Protein AF-A0A436RZ43-F1 (afdb_monomer_lite)

Foldseek 3Di:
DDDPDDDDDDDDDDDDDDDDDDLDLVVCLVPPQKDWDDDPNHTDDIGRSVVQCPDPVCCVRRVNDPPPDDDD

pLDDT: mean 81.5, std 14.8, range [41.94, 94.19]

Sequence (72 aa):
PQAFAAVPPPPPPPPPGVCLIDHDMDMMSDLCDRLIVLDFGTKIAEGPPAEVLADPKVREVYLGPDKKAVAS

Structure (mmCIF, N/CA/C/O backbone):
data_AF-A0A436RZ43-F1
#
_entry.id   AF-A0A436RZ43-F1
#
loop_
_atom_site.group_PDB
_atom_site.id
_atom_site.type_symbol
_atom_site.label_atom_id
_atom_site.label_alt_id
_atom_site.label_comp_id
_atom_site.label_asym_id
_atom_site.label_entity_id
_atom_site.label_seq_id
_atom_site.pdbx_PDB_ins_code
_atom_site.Cartn_x
_atom_site.Cartn_y
_atom_site.Cartn_z
_atom_site.occupancy
_atom_site.B_iso_or_equiv
_atom_site.auth_seq_id
_atom_site.auth_comp_id
_atom_site.auth_asym_id
_atom_site.auth_atom_id
_atom_site.pdbx_PDB_model_num
ATOM 1 N N . PRO A 1 1 ? 54.224 -17.102 -17.327 1.00 59.91 1 PRO A N 1
ATOM 2 C CA . PRO A 1 1 ? 53.286 -15.970 -17.116 1.00 59.91 1 PRO A CA 1
ATOM 3 C C . PRO A 1 1 ? 51.966 -16.537 -16.586 1.00 59.91 1 PRO A C 1
ATOM 5 O O . PRO A 1 1 ? 51.320 -17.297 -17.298 1.00 59.91 1 PRO A O 1
ATOM 8 N N . GLN A 1 2 ? 51.631 -16.296 -15.317 1.00 56.03 2 GLN A N 1
ATOM 9 C CA . GLN A 1 2 ? 50.381 -16.805 -14.748 1.00 56.03 2 GLN A CA 1
ATOM 10 C C . GLN A 1 2 ? 49.261 -15.825 -15.095 1.00 56.03 2 GLN A C 1
ATOM 12 O O . GLN A 1 2 ? 49.301 -14.667 -14.686 1.00 56.03 2 GLN A O 1
ATOM 17 N N . ALA A 1 3 ? 48.309 -16.266 -15.915 1.00 63.38 3 ALA A N 1
ATOM 18 C CA . ALA A 1 3 ? 47.125 -15.488 -16.234 1.00 63.38 3 ALA A CA 1
ATOM 19 C C . ALA A 1 3 ? 46.233 -15.449 -14.987 1.00 63.38 3 ALA A C 1
ATOM 21 O O . ALA A 1 3 ? 45.658 -16.466 -14.604 1.00 63.38 3 ALA A O 1
ATOM 22 N N . PHE A 1 4 ? 46.138 -14.288 -14.336 1.00 64.81 4 PHE A N 1
ATOM 23 C CA . PHE A 1 4 ? 45.067 -14.040 -13.378 1.00 64.81 4 PHE A CA 1
ATOM 24 C C . PHE A 1 4 ? 43.758 -14.096 -14.163 1.00 64.81 4 PHE A C 1
ATOM 26 O O . PHE A 1 4 ? 43.525 -13.261 -15.038 1.00 64.81 4 PHE A O 1
ATOM 33 N N . ALA A 1 5 ? 42.943 -15.118 -13.904 1.00 71.75 5 ALA A N 1
ATOM 34 C CA . ALA A 1 5 ? 41.600 -15.188 -14.454 1.00 71.75 5 ALA A CA 1
ATOM 35 C C . ALA A 1 5 ? 40.875 -13.890 -14.077 1.00 71.75 5 ALA A C 1
ATOM 37 O O . ALA A 1 5 ? 40.815 -13.525 -12.902 1.00 71.75 5 ALA A O 1
ATOM 38 N N . ALA A 1 6 ? 40.400 -13.161 -15.086 1.00 80.19 6 ALA A N 1
ATOM 39 C CA . ALA A 1 6 ? 39.665 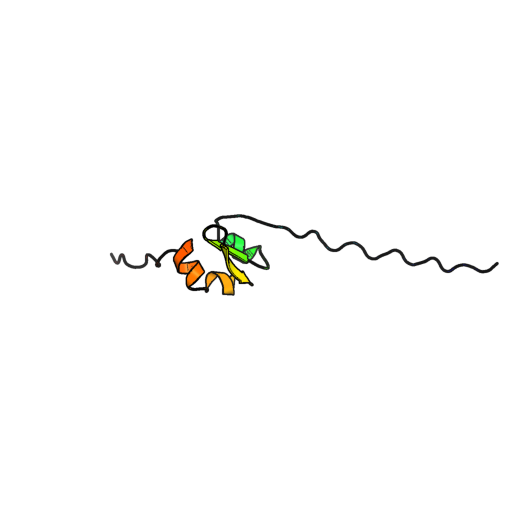-11.928 -14.873 1.00 80.19 6 ALA A CA 1
ATOM 40 C C . ALA A 1 6 ? 38.450 -12.222 -13.982 1.00 80.19 6 ALA A C 1
ATOM 42 O O . ALA A 1 6 ? 37.678 -13.140 -14.262 1.00 80.19 6 ALA A O 1
ATOM 43 N N . VAL A 1 7 ? 38.304 -11.462 -12.896 1.00 83.44 7 VAL A N 1
ATOM 44 C CA . VAL A 1 7 ? 37.121 -11.529 -12.033 1.00 83.44 7 VAL A CA 1
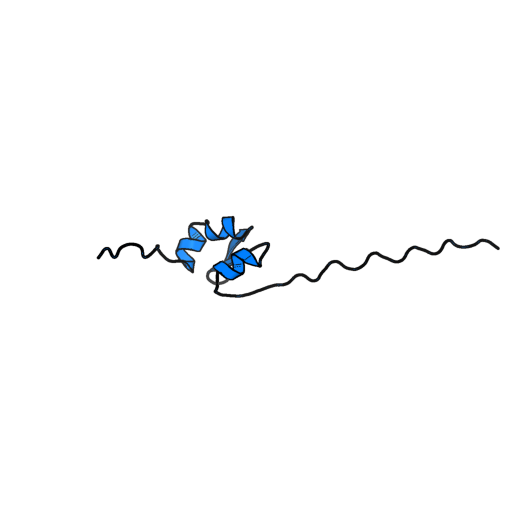ATOM 45 C C . VAL A 1 7 ? 35.895 -11.192 -12.892 1.00 83.44 7 VAL A C 1
ATOM 47 O O . VAL A 1 7 ? 35.936 -10.184 -13.605 1.00 83.44 7 VAL A O 1
ATOM 50 N N . PRO A 1 8 ? 34.827 -12.013 -12.878 1.00 85.06 8 PRO A N 1
ATOM 51 C CA . PRO A 1 8 ? 33.626 -11.717 -13.647 1.00 85.06 8 PRO A CA 1
ATOM 52 C C . PRO A 1 8 ? 33.004 -10.392 -13.176 1.00 85.06 8 PRO A C 1
ATOM 54 O O . PRO A 1 8 ? 33.072 -10.078 -11.983 1.00 85.06 8 PRO A O 1
ATOM 57 N N . PRO A 1 9 ? 32.404 -9.6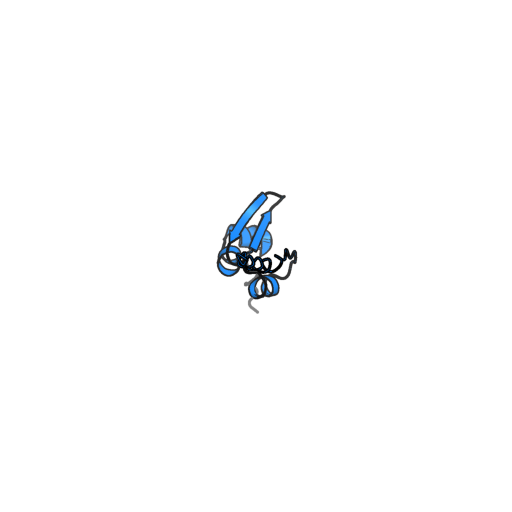03 -14.086 1.00 87.00 9 PRO A N 1
ATOM 58 C CA . PRO A 1 9 ? 31.759 -8.353 -13.707 1.00 87.00 9 PRO A CA 1
ATOM 59 C C . PRO A 1 9 ? 30.626 -8.621 -12.702 1.00 87.00 9 PRO A C 1
ATOM 61 O O . PRO A 1 9 ? 29.976 -9.669 -12.781 1.00 87.00 9 PRO A O 1
ATOM 64 N N . PRO A 1 10 ? 30.373 -7.697 -11.755 1.00 90.50 10 PRO A N 1
ATOM 65 C CA . PRO A 1 10 ? 29.264 -7.840 -10.823 1.00 90.50 10 PRO A CA 1
ATOM 66 C C . PRO A 1 10 ? 27.924 -7.876 -11.577 1.00 90.50 10 PRO A C 1
ATOM 68 O O . PRO A 1 10 ? 27.814 -7.298 -12.664 1.00 90.50 10 PRO A O 1
ATOM 71 N N . PRO A 1 11 ? 26.896 -8.535 -11.013 1.00 91.81 11 PRO A N 1
ATOM 72 C CA . PRO A 1 11 ? 25.563 -8.516 -11.597 1.00 91.81 11 PRO A CA 1
ATOM 73 C C . PRO A 1 11 ? 25.017 -7.079 -11.661 1.00 91.81 11 PRO A C 1
ATOM 75 O O . PRO A 1 11 ? 25.404 -6.235 -10.844 1.00 91.81 11 PRO A O 1
ATOM 78 N N . PRO A 1 12 ? 24.114 -6.786 -12.614 1.00 91.06 12 PRO A N 1
ATOM 79 C CA . PRO A 1 12 ? 23.453 -5.490 -12.670 1.00 91.06 12 PRO A CA 1
ATOM 80 C C . PRO A 1 12 ? 22.658 -5.232 -11.377 1.00 91.06 12 PRO A C 1
ATOM 82 O O . PRO A 1 12 ? 22.189 -6.183 -10.743 1.00 91.06 12 PRO A O 1
ATOM 85 N N . PRO A 1 13 ? 22.489 -3.959 -10.976 1.00 89.81 13 PRO A N 1
ATOM 86 C CA . PRO A 1 13 ? 21.650 -3.619 -9.836 1.00 89.81 13 PRO A CA 1
ATOM 87 C C . PRO A 1 13 ? 20.190 -4.039 -10.088 1.00 89.81 13 PRO A C 1
ATOM 89 O O . PRO A 1 13 ? 19.764 -4.117 -11.246 1.00 89.81 13 PRO A O 1
ATOM 92 N N . PRO A 1 14 ? 19.407 -4.299 -9.025 1.00 90.12 14 PRO A N 1
ATOM 93 C CA . PRO A 1 14 ? 17.979 -4.561 -9.165 1.00 90.12 14 PRO A CA 1
ATOM 94 C C . PRO A 1 14 ? 17.255 -3.349 -9.780 1.00 90.12 14 PRO A C 1
ATOM 96 O O . PRO A 1 14 ? 17.761 -2.223 -9.698 1.00 90.12 14 PRO A O 1
ATOM 99 N N . PRO A 1 15 ? 16.069 -3.553 -10.383 1.00 88.56 15 PRO A N 1
ATOM 100 C CA . PRO A 1 15 ? 15.257 -2.447 -10.874 1.00 88.56 15 PRO A CA 1
ATOM 101 C C . PRO A 1 15 ? 14.910 -1.476 -9.732 1.00 88.56 15 PRO A C 1
ATOM 103 O O . PRO A 1 15 ? 14.823 -1.893 -8.571 1.00 88.56 15 PRO A O 1
ATOM 106 N N . PRO A 1 16 ? 14.714 -0.181 -10.034 1.00 88.56 16 PRO A N 1
ATOM 107 C CA . PRO A 1 16 ? 14.314 0.789 -9.026 1.00 88.56 16 PRO A CA 1
ATOM 108 C C . PRO A 1 16 ? 12.934 0.434 -8.464 1.00 88.56 16 PRO A C 1
ATOM 110 O O . PRO A 1 16 ? 12.026 0.065 -9.206 1.00 88.56 16 PRO A O 1
ATOM 113 N N . GLY A 1 17 ? 12.771 0.582 -7.150 1.00 90.31 17 GLY A N 1
ATOM 114 C CA . GLY A 1 17 ? 11.449 0.585 -6.531 1.00 90.31 17 GLY A CA 1
ATOM 115 C C . GLY A 1 17 ? 10.735 1.907 -6.812 1.00 90.31 17 GLY A C 1
ATOM 116 O O . GLY A 1 17 ? 11.370 2.963 -6.828 1.00 90.31 17 GLY A O 1
ATOM 117 N N . VAL A 1 18 ? 9.420 1.852 -7.010 1.00 91.88 18 VAL A N 1
ATOM 118 C CA . VAL A 1 18 ? 8.571 3.035 -7.194 1.00 91.88 18 VAL A CA 1
ATOM 119 C C . VAL A 1 18 ? 7.633 3.151 -5.998 1.00 91.88 18 VAL A C 1
ATOM 121 O O . VAL A 1 18 ? 7.024 2.169 -5.586 1.00 91.88 18 VAL A O 1
ATOM 124 N N . CYS A 1 19 ? 7.534 4.354 -5.434 1.00 92.25 19 CYS A N 1
ATOM 125 C CA . CYS A 1 19 ? 6.524 4.696 -4.440 1.00 92.25 19 CYS A CA 1
ATOM 126 C C . CYS A 1 19 ? 5.521 5.638 -5.105 1.00 92.25 19 CYS A C 1
ATOM 128 O O . CYS A 1 19 ? 5.903 6.721 -5.552 1.00 92.25 19 CYS A O 1
ATOM 130 N N . LEU A 1 20 ? 4.268 5.199 -5.200 1.00 90.38 20 LEU A N 1
ATOM 131 C CA . LEU A 1 20 ? 3.167 5.966 -5.768 1.00 90.38 20 LEU A CA 1
ATOM 132 C C . LEU A 1 20 ? 2.209 6.369 -4.646 1.00 90.38 20 LEU A C 1
ATOM 134 O O . LEU A 1 20 ? 1.915 5.567 -3.762 1.00 90.38 20 LEU A O 1
ATOM 138 N N . ILE A 1 21 ? 1.730 7.609 -4.695 1.00 90.44 21 ILE A N 1
ATOM 139 C CA . ILE A 1 21 ? 0.684 8.115 -3.807 1.00 90.44 21 ILE A CA 1
ATOM 140 C C . ILE A 1 21 ? -0.416 8.659 -4.706 1.00 90.44 21 ILE A C 1
ATOM 142 O O . ILE A 1 21 ? -0.201 9.647 -5.406 1.00 90.44 21 ILE A O 1
ATOM 146 N N . ASP A 1 22 ? -1.570 8.006 -4.677 1.00 87.81 22 ASP A N 1
ATOM 147 C CA . ASP A 1 22 ? -2.763 8.427 -5.401 1.00 87.81 22 ASP A CA 1
ATOM 148 C C . ASP A 1 22 ? -4.011 8.198 -4.531 1.00 87.81 22 ASP A C 1
ATOM 150 O O . ASP A 1 22 ? -3.944 7.645 -3.433 1.00 87.81 22 ASP A O 1
ATOM 154 N N . HIS A 1 23 ? -5.149 8.666 -5.019 1.00 86.00 23 HIS A N 1
ATOM 155 C CA . HIS A 1 23 ? -6.484 8.477 -4.474 1.00 86.00 23 HIS A CA 1
ATOM 156 C C . HIS A 1 23 ? -7.311 7.483 -5.304 1.00 86.00 23 HIS A C 1
ATOM 158 O O . HIS A 1 23 ? -8.311 6.970 -4.802 1.00 86.00 23 HIS A O 1
ATOM 164 N N . ASP A 1 24 ? -6.901 7.188 -6.541 1.00 85.44 24 ASP A N 1
ATOM 165 C CA . ASP A 1 24 ? -7.560 6.202 -7.398 1.00 85.44 24 ASP A CA 1
ATOM 166 C C . ASP A 1 24 ? -7.203 4.762 -6.977 1.00 85.44 24 ASP A C 1
ATOM 168 O O . ASP A 1 24 ? -6.092 4.272 -7.198 1.00 85.44 24 ASP A O 1
ATOM 172 N N . MET A 1 25 ? -8.157 4.085 -6.329 1.00 81.19 25 MET A N 1
ATOM 173 C CA . MET A 1 25 ? -7.981 2.723 -5.806 1.00 81.19 25 MET A CA 1
ATOM 174 C C . MET A 1 25 ? -7.985 1.653 -6.899 1.00 81.19 25 MET A C 1
ATOM 176 O O . MET A 1 25 ? -7.324 0.628 -6.726 1.00 81.19 25 MET A O 1
ATOM 180 N N . ASP A 1 26 ? -8.677 1.890 -8.016 1.00 84.06 26 ASP A N 1
ATOM 181 C CA . ASP A 1 26 ? -8.715 0.947 -9.136 1.00 84.06 26 ASP A CA 1
ATOM 182 C C . ASP A 1 26 ? -7.339 0.927 -9.812 1.00 84.06 26 ASP A C 1
ATOM 184 O O . ASP A 1 26 ? -6.725 -0.133 -9.953 1.00 84.06 26 ASP A O 1
ATOM 188 N N . MET A 1 27 ? -6.779 2.111 -10.085 1.00 86.75 27 MET A N 1
ATOM 189 C CA . MET A 1 27 ? -5.420 2.255 -10.610 1.00 86.75 27 MET A CA 1
ATOM 190 C C . MET A 1 27 ? -4.372 1.655 -9.664 1.00 86.75 27 MET A C 1
ATOM 192 O O . MET A 1 27 ? -3.480 0.923 -10.100 1.00 86.75 27 MET A O 1
ATOM 196 N N . MET A 1 28 ? -4.463 1.948 -8.365 1.00 88.25 28 MET A N 1
ATOM 197 C CA . MET A 1 28 ? -3.524 1.406 -7.381 1.00 88.25 28 MET A CA 1
ATOM 198 C C . MET A 1 28 ? -3.600 -0.121 -7.273 1.00 88.25 28 MET A C 1
ATOM 200 O O . MET A 1 28 ? -2.578 -0.752 -7.001 1.00 88.25 28 MET A O 1
ATOM 204 N N . SER A 1 29 ? -4.765 -0.725 -7.516 1.00 86.31 29 SER A N 1
ATOM 205 C CA . SER A 1 29 ? -4.911 -2.183 -7.515 1.00 86.31 29 SER A CA 1
ATOM 206 C C . SER A 1 29 ? -4.234 -2.872 -8.704 1.00 86.31 29 SER A C 1
ATOM 208 O O . SER A 1 29 ? -3.716 -3.977 -8.538 1.00 86.31 29 SER A O 1
ATOM 210 N N . ASP A 1 30 ? -4.171 -2.198 -9.855 1.00 89.38 30 ASP A N 1
ATOM 211 C CA . ASP A 1 30 ? -3.572 -2.724 -11.085 1.00 89.38 30 ASP A CA 1
ATOM 212 C C . ASP A 1 30 ? -2.051 -2.509 -11.157 1.00 89.38 30 ASP A C 1
ATOM 214 O O . ASP A 1 30 ? -1.333 -3.310 -11.760 1.00 89.38 30 ASP A O 1
ATOM 218 N N . LEU A 1 31 ? -1.544 -1.416 -10.575 1.00 90.12 31 LEU A N 1
ATOM 219 C CA . LEU A 1 31 ? -0.139 -1.006 -10.705 1.00 90.12 31 LEU A CA 1
ATOM 220 C C . LEU A 1 31 ? 0.757 -1.400 -9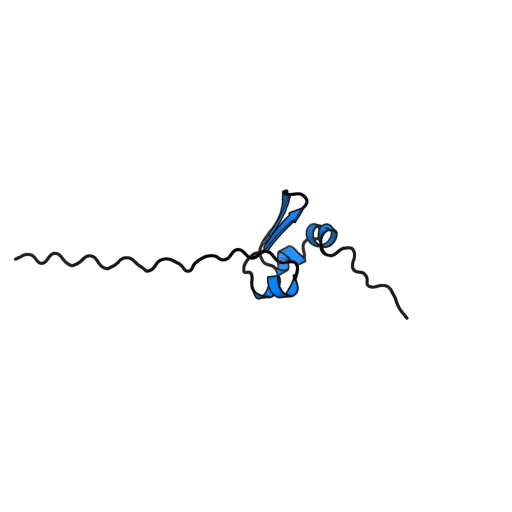.529 1.00 90.12 31 LEU A C 1
ATOM 222 O O . LEU A 1 31 ? 1.968 -1.529 -9.720 1.00 90.12 31 LEU A O 1
ATOM 226 N N . CYS A 1 32 ? 0.213 -1.539 -8.320 1.00 92.25 32 CYS A N 1
ATOM 227 C CA . CYS A 1 32 ? 1.026 -1.702 -7.118 1.00 92.25 32 CYS A CA 1
ATOM 228 C C . CYS A 1 32 ? 1.079 -3.162 -6.657 1.00 92.25 32 CYS A C 1
ATOM 230 O O . CYS A 1 32 ? 0.054 -3.780 -6.388 1.00 92.25 32 CYS A O 1
ATOM 232 N N . ASP A 1 33 ? 2.288 -3.681 -6.421 1.00 92.19 33 ASP A N 1
ATOM 233 C CA . ASP A 1 33 ? 2.467 -5.009 -5.812 1.00 92.19 33 ASP A CA 1
ATOM 234 C C . ASP A 1 33 ? 2.019 -5.043 -4.338 1.00 92.19 33 ASP A C 1
ATOM 236 O O . ASP A 1 33 ? 1.647 -6.088 -3.799 1.00 92.19 33 ASP A O 1
ATOM 240 N N . ARG A 1 34 ? 2.106 -3.895 -3.653 1.00 92.69 34 ARG A N 1
ATOM 241 C CA . ARG A 1 34 ? 1.743 -3.712 -2.244 1.00 92.69 34 ARG A CA 1
ATOM 242 C C . ARG A 1 34 ? 1.141 -2.335 -2.013 1.00 92.69 34 ARG A C 1
ATOM 244 O O . ARG A 1 34 ? 1.634 -1.349 -2.553 1.00 92.69 34 ARG A O 1
ATOM 251 N N . LEU A 1 35 ? 0.140 -2.275 -1.143 1.00 92.75 35 LEU A N 1
ATOM 252 C CA . LEU A 1 35 ? -0.459 -1.045 -0.642 1.00 92.75 35 LEU A CA 1
ATOM 253 C C . LEU A 1 35 ? -0.150 -0.861 0.841 1.00 92.75 35 LEU A C 1
ATOM 255 O O . LEU A 1 35 ? -0.065 -1.826 1.600 1.00 92.75 35 LEU A O 1
ATOM 259 N N . ILE A 1 36 ? -0.017 0.401 1.242 1.00 92.50 36 ILE A N 1
ATOM 260 C CA . ILE A 1 36 ? 0.078 0.834 2.635 1.00 92.50 36 ILE A CA 1
ATOM 261 C C . ILE A 1 36 ? -0.993 1.895 2.835 1.00 92.50 36 ILE A C 1
ATOM 263 O O . ILE A 1 36 ? -1.014 2.893 2.116 1.00 92.50 36 ILE A O 1
ATOM 267 N N . VAL A 1 37 ? -1.855 1.699 3.828 1.00 90.12 37 VAL A N 1
ATOM 268 C CA . VAL A 1 37 ? -2.905 2.663 4.167 1.00 90.12 37 VAL A CA 1
ATOM 269 C C . VAL A 1 37 ? -2.563 3.320 5.492 1.00 90.12 37 VAL A C 1
ATOM 271 O O . VAL A 1 37 ? -2.284 2.644 6.488 1.00 90.12 37 VAL A O 1
ATOM 274 N N . LEU A 1 38 ? -2.582 4.651 5.494 1.00 90.88 38 LEU A N 1
ATOM 275 C CA . LEU A 1 38 ? -2.321 5.478 6.664 1.00 90.88 38 LEU A CA 1
ATOM 276 C C . LEU A 1 38 ? -3.594 6.231 7.059 1.00 90.88 38 LEU A C 1
ATOM 278 O O . LEU A 1 38 ? -4.224 6.866 6.217 1.00 90.88 38 LEU A O 1
ATOM 282 N N . ASP A 1 39 ? -3.923 6.210 8.345 1.00 87.50 39 ASP A N 1
ATOM 283 C CA . ASP A 1 39 ? -4.969 7.023 8.961 1.00 87.50 39 ASP A CA 1
ATOM 284 C C . ASP A 1 39 ? -4.341 7.913 10.039 1.00 87.50 39 ASP A C 1
ATOM 286 O O . ASP A 1 39 ? -3.641 7.422 10.926 1.00 87.50 39 ASP A O 1
ATOM 290 N N . PHE A 1 40 ? -4.498 9.233 9.918 1.00 89.00 40 PHE A N 1
ATOM 291 C CA . PHE A 1 40 ? -3.861 10.235 10.792 1.00 89.00 40 PHE A CA 1
ATOM 292 C C . PHE A 1 40 ? -2.365 9.979 11.088 1.00 89.00 40 PHE A C 1
ATOM 294 O O . PHE A 1 40 ? -1.885 10.160 12.206 1.00 89.00 40 PHE A O 1
ATOM 301 N N . GLY A 1 41 ? -1.608 9.538 10.077 1.00 89.19 41 GLY A N 1
ATOM 302 C CA . GLY A 1 41 ? -0.174 9.239 10.204 1.00 89.19 41 GLY A CA 1
ATOM 303 C C . GLY A 1 41 ? 0.147 7.892 10.862 1.00 89.19 41 GLY A C 1
ATOM 304 O O . GLY A 1 41 ? 1.320 7.561 11.032 1.00 89.19 41 GLY A O 1
ATOM 305 N N . THR A 1 42 ? -0.865 7.092 11.194 1.00 90.81 42 THR A N 1
ATOM 306 C CA . THR A 1 42 ? -0.718 5.727 11.705 1.00 90.81 42 THR A CA 1
ATOM 307 C C . THR A 1 42 ? -1.025 4.726 10.603 1.00 90.81 42 THR A C 1
ATOM 309 O O . THR A 1 42 ? -2.047 4.818 9.931 1.00 90.81 42 THR A O 1
ATOM 312 N N . LYS A 1 43 ? -0.151 3.736 10.411 1.00 93.06 43 LYS A N 1
ATOM 313 C CA . LYS A 1 43 ? -0.402 2.653 9.458 1.00 93.06 43 LYS A CA 1
ATOM 314 C C . LYS A 1 43 ? -1.523 1.752 9.961 1.00 93.06 43 LYS A C 1
ATOM 316 O O . LYS A 1 43 ? -1.388 1.163 11.033 1.00 93.06 43 LYS A O 1
ATOM 321 N N . ILE A 1 44 ? -2.588 1.629 9.174 1.00 90.94 44 ILE A N 1
ATOM 322 C CA . ILE A 1 44 ? -3.761 0.818 9.524 1.00 90.94 44 ILE A CA 1
ATOM 323 C C . ILE A 1 44 ? -3.806 -0.520 8.788 1.00 90.94 44 ILE A C 1
ATOM 325 O O . ILE A 1 44 ? -4.294 -1.488 9.364 1.00 90.94 44 ILE A O 1
ATOM 329 N N . ALA A 1 45 ? -3.250 -0.591 7.575 1.00 92.56 45 ALA A N 1
ATOM 330 C CA . ALA A 1 45 ? -3.157 -1.812 6.778 1.00 92.56 45 ALA A CA 1
ATOM 331 C C . ALA A 1 45 ? -1.922 -1.788 5.863 1.00 92.56 45 ALA A C 1
ATOM 333 O O . ALA A 1 45 ? -1.460 -0.722 5.447 1.00 92.56 45 ALA A O 1
ATOM 334 N N . GLU A 1 46 ? -1.390 -2.970 5.557 1.00 93.94 46 GLU A N 1
ATOM 335 C CA . GLU A 1 46 ? -0.308 -3.185 4.592 1.00 93.94 46 GLU A CA 1
ATOM 336 C C . GLU A 1 46 ? -0.429 -4.583 3.990 1.00 93.94 46 GLU A C 1
ATOM 338 O O . GLU A 1 46 ? -0.636 -5.548 4.726 1.00 93.94 46 GLU A O 1
ATOM 343 N N . GLY A 1 47 ? -0.263 -4.701 2.674 1.00 93.81 47 GLY A N 1
ATOM 344 C CA . GLY A 1 47 ? -0.330 -5.990 1.988 1.00 93.81 47 GLY A CA 1
ATOM 345 C C . GLY A 1 47 ? -0.639 -5.865 0.496 1.00 93.81 47 GLY A C 1
ATOM 346 O O . GLY A 1 47 ? -0.567 -4.764 -0.053 1.00 93.81 47 GLY A O 1
ATOM 347 N N . PRO A 1 48 ? -0.970 -6.980 -0.177 1.00 94.19 48 PRO A N 1
ATOM 348 C CA . PRO A 1 48 ? -1.479 -6.967 -1.545 1.00 94.19 48 PRO A CA 1
ATOM 349 C C . PRO A 1 48 ? -2.748 -6.107 -1.664 1.00 94.19 48 PRO A C 1
ATOM 351 O O . PRO A 1 48 ? -3.558 -6.106 -0.730 1.00 94.19 48 PRO A O 1
ATOM 354 N N . PRO A 1 49 ? -2.986 -5.435 -2.806 1.00 91.56 49 PRO A N 1
ATOM 355 C CA . PRO A 1 49 ? -4.141 -4.555 -2.972 1.00 91.56 49 PRO A CA 1
ATOM 356 C C . PRO A 1 49 ? -5.483 -5.195 -2.603 1.00 91.56 49 PRO A C 1
ATOM 358 O O . PRO A 1 49 ? -6.266 -4.608 -1.863 1.00 91.56 49 PRO A O 1
ATOM 361 N N . ALA A 1 50 ? -5.722 -6.431 -3.048 1.00 89.44 50 ALA A N 1
ATOM 362 C CA . ALA A 1 50 ? -6.968 -7.148 -2.782 1.00 89.44 50 ALA A CA 1
ATOM 363 C C . ALA A 1 50 ? -7.217 -7.403 -1.284 1.00 89.44 50 ALA A C 1
ATOM 365 O O . ALA A 1 50 ? -8.355 -7.327 -0.829 1.00 89.44 50 ALA A O 1
ATOM 366 N N . GLU A 1 51 ? -6.165 -7.685 -0.513 1.00 92.19 51 GLU A N 1
ATOM 367 C CA . GLU A 1 51 ? -6.275 -7.919 0.931 1.00 92.19 51 GLU A CA 1
ATOM 368 C C . GLU A 1 51 ? -6.496 -6.604 1.683 1.00 92.19 51 GLU A C 1
ATOM 370 O O . GLU A 1 51 ? -7.358 -6.523 2.557 1.00 92.19 51 GLU A O 1
ATOM 375 N N . VAL A 1 52 ? -5.767 -5.554 1.298 1.00 91.38 52 VAL A N 1
ATOM 376 C CA . VAL A 1 52 ? -5.857 -4.226 1.917 1.00 91.38 52 VAL A CA 1
ATOM 377 C C . VAL A 1 52 ? -7.222 -3.583 1.668 1.00 91.38 52 VAL A C 1
ATOM 379 O O . VAL A 1 52 ? -7.812 -3.027 2.590 1.00 91.38 52 VAL A O 1
ATOM 382 N N . LEU A 1 53 ? -7.766 -3.694 0.454 1.00 86.44 53 LEU A N 1
ATOM 383 C CA . LEU A 1 53 ? -9.092 -3.160 0.109 1.00 86.44 53 LEU A CA 1
ATOM 384 C C . LEU A 1 53 ? -10.245 -3.956 0.746 1.00 86.44 53 LEU A C 1
ATOM 386 O O . LEU A 1 53 ? -11.350 -3.430 0.919 1.00 86.44 53 LEU A O 1
ATOM 390 N N . ALA A 1 54 ? -10.002 -5.220 1.102 1.00 88.06 54 ALA A N 1
ATOM 391 C CA . ALA A 1 54 ? -10.947 -6.042 1.850 1.00 88.06 54 ALA A CA 1
ATOM 392 C C . ALA A 1 54 ? -10.918 -5.762 3.364 1.00 88.06 54 ALA A C 1
ATOM 394 O O . ALA A 1 54 ? -11.849 -6.171 4.062 1.00 88.06 54 ALA A O 1
ATOM 395 N N . ASP A 1 55 ? -9.896 -5.065 3.878 1.00 88.94 55 ASP A N 1
ATOM 396 C CA . ASP A 1 55 ? -9.770 -4.767 5.305 1.00 88.94 55 ASP A CA 1
ATOM 397 C C . ASP A 1 55 ? -10.933 -3.864 5.775 1.00 88.94 55 ASP A C 1
ATOM 399 O O . ASP A 1 55 ? -11.105 -2.749 5.264 1.00 88.94 55 ASP A O 1
ATOM 403 N N . PRO A 1 56 ? -11.733 -4.299 6.770 1.00 86.56 56 PRO A N 1
ATOM 404 C CA . PRO A 1 56 ? -12.848 -3.517 7.297 1.00 86.56 56 PRO A CA 1
ATOM 405 C C . PRO A 1 56 ? -12.456 -2.109 7.757 1.00 86.56 56 PRO A C 1
ATOM 407 O O . PRO A 1 56 ? -13.234 -1.177 7.564 1.00 86.56 56 PRO A O 1
ATOM 410 N N . LYS A 1 57 ? -11.252 -1.933 8.319 1.00 84.81 57 LYS A N 1
ATOM 411 C CA . LYS A 1 57 ? -10.758 -0.627 8.782 1.00 84.81 57 LYS A CA 1
ATOM 412 C C . LYS A 1 57 ? -10.461 0.302 7.614 1.00 84.81 57 LYS A C 1
ATOM 414 O O . LYS A 1 57 ? -10.772 1.485 7.675 1.00 84.81 57 LYS A O 1
ATOM 419 N N . VAL A 1 58 ? -9.884 -0.231 6.536 1.00 87.12 58 VAL A N 1
ATOM 420 C CA . VAL A 1 58 ? -9.632 0.541 5.310 1.00 87.12 58 VAL A CA 1
ATOM 421 C C . VAL A 1 58 ? -10.958 0.960 4.685 1.00 87.12 58 VAL A C 1
ATOM 423 O O . VAL A 1 58 ? -11.121 2.119 4.309 1.00 87.12 58 VAL A O 1
ATOM 426 N N . ARG A 1 59 ? -11.943 0.056 4.642 1.00 84.19 59 ARG A N 1
ATOM 427 C CA . ARG A 1 59 ? -13.284 0.360 4.125 1.00 84.19 59 ARG A CA 1
ATOM 428 C C . ARG A 1 59 ? -13.994 1.447 4.931 1.00 84.19 59 ARG A C 1
ATOM 430 O O . ARG A 1 59 ? -14.549 2.368 4.340 1.00 84.19 59 ARG A O 1
ATOM 437 N N . GLU A 1 60 ? -13.943 1.368 6.256 1.00 81.69 60 GLU A N 1
ATOM 438 C CA . GLU A 1 60 ? -14.563 2.351 7.151 1.00 81.69 60 GLU A CA 1
ATOM 439 C C . GLU A 1 60 ? -13.944 3.749 7.000 1.00 81.69 60 GLU A C 1
ATOM 441 O O . GLU A 1 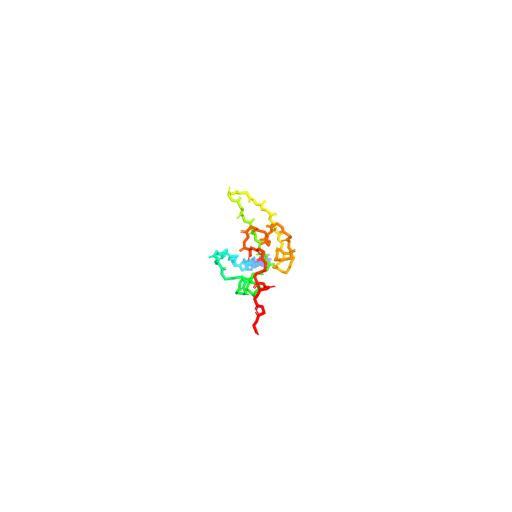60 ? -14.675 4.737 6.923 1.00 81.69 60 GLU A O 1
ATOM 446 N N . VAL A 1 61 ? -12.613 3.825 6.912 1.00 77.25 61 VAL A N 1
ATOM 447 C CA . VAL A 1 61 ? -11.867 5.093 6.885 1.00 77.25 61 VAL A CA 1
ATOM 448 C C . VAL A 1 61 ? -11.833 5.727 5.487 1.00 77.25 61 VAL A C 1
ATOM 450 O O . VAL A 1 61 ? -11.965 6.944 5.374 1.00 77.25 61 VAL A O 1
ATOM 453 N N . TYR A 1 62 ? -11.664 4.931 4.423 1.00 70.69 62 TYR A N 1
ATOM 454 C CA . TYR A 1 62 ? -11.382 5.440 3.069 1.00 70.69 62 TYR A CA 1
ATOM 455 C C . TYR A 1 62 ? -12.509 5.243 2.048 1.00 70.69 62 TYR A C 1
ATOM 457 O O . TYR A 1 62 ? -12.648 6.071 1.150 1.00 70.69 62 TYR A O 1
ATOM 465 N N . LEU A 1 63 ? -13.316 4.182 2.153 1.00 68.44 63 LEU A N 1
ATOM 466 C CA . LEU A 1 63 ? -14.408 3.913 1.198 1.00 68.44 63 LEU A CA 1
ATOM 467 C C . LEU A 1 63 ? -15.770 4.415 1.709 1.00 68.44 63 LEU A C 1
ATOM 469 O O . LEU A 1 63 ? -16.684 4.644 0.914 1.00 68.44 63 LEU A O 1
ATOM 473 N N . GLY A 1 64 ? -15.895 4.644 3.022 1.00 59.84 64 GLY A N 1
ATOM 474 C CA . GLY A 1 64 ? -17.166 4.936 3.680 1.00 59.84 64 GLY A CA 1
ATOM 475 C C . GLY A 1 64 ? -18.124 3.734 3.630 1.00 59.84 64 GLY A C 1
ATOM 476 O O . GLY A 1 64 ? -17.876 2.756 2.922 1.00 59.84 64 GLY A O 1
ATOM 477 N N . PRO A 1 65 ? -19.240 3.754 4.381 1.00 48.72 65 PRO A N 1
ATOM 478 C CA . PRO A 1 65 ? -20.264 2.730 4.225 1.00 48.72 65 PRO A CA 1
ATOM 479 C C . PRO A 1 65 ? -20.782 2.803 2.788 1.00 48.72 65 PRO A C 1
ATOM 481 O O . PRO A 1 65 ? -21.224 3.870 2.354 1.00 48.72 65 PRO A O 1
ATOM 484 N N . ASP A 1 66 ? -20.707 1.689 2.057 1.00 51.47 66 ASP A N 1
ATOM 485 C CA . ASP A 1 66 ? -21.204 1.563 0.691 1.00 51.47 66 ASP A CA 1
ATOM 486 C C . ASP A 1 66 ? -22.553 2.288 0.555 1.00 51.47 66 ASP A C 1
ATOM 488 O O . ASP A 1 66 ? -23.580 1.837 1.073 1.00 51.47 66 ASP A O 1
ATOM 492 N N . LYS A 1 67 ? -22.594 3.418 -0.161 1.00 47.50 67 LYS A N 1
ATOM 493 C CA . LYS A 1 67 ? -23.868 3.984 -0.613 1.00 47.50 67 LYS A CA 1
ATOM 494 C C . LYS A 1 67 ? -24.425 3.092 -1.722 1.00 47.50 67 LYS A C 1
ATOM 496 O O . LYS A 1 67 ? -24.420 3.452 -2.895 1.00 47.50 67 LYS A O 1
ATOM 501 N N . LYS A 1 68 ? -24.979 1.942 -1.340 1.00 50.22 68 LYS A N 1
ATOM 502 C CA . LYS A 1 68 ? -26.046 1.270 -2.084 1.00 50.22 68 LYS A CA 1
ATOM 503 C C . LYS A 1 68 ? -27.275 1.122 -1.198 1.00 50.22 68 LYS A C 1
ATOM 505 O O . LYS A 1 68 ? -27.523 0.074 -0.623 1.00 50.22 68 LYS A O 1
ATOM 510 N N . ALA A 1 69 ? -28.058 2.196 -1.153 1.00 48.22 69 ALA A N 1
ATOM 511 C CA . ALA A 1 69 ? -29.509 2.150 -0.998 1.00 48.22 69 ALA A CA 1
ATOM 512 C C . ALA A 1 69 ? -30.109 3.506 -1.412 1.00 48.22 69 ALA A C 1
ATOM 514 O O . ALA A 1 69 ? -30.511 4.311 -0.579 1.00 48.22 69 ALA A O 1
ATOM 515 N N . VAL A 1 70 ? -30.191 3.768 -2.717 1.00 42.75 70 VAL A N 1
ATOM 516 C CA . VAL A 1 70 ? -31.395 4.426 -3.231 1.00 42.75 70 VAL A CA 1
ATOM 517 C C . VAL A 1 70 ? -31.922 3.545 -4.351 1.00 42.75 70 VAL A C 1
ATOM 519 O O . VAL A 1 70 ? -31.382 3.488 -5.452 1.00 42.75 70 VAL A O 1
ATOM 522 N N . ALA A 1 71 ? -32.912 2.738 -3.987 1.00 47.47 71 ALA A N 1
ATOM 523 C CA . ALA A 1 71 ? -33.844 2.201 -4.952 1.00 47.47 71 ALA A CA 1
ATOM 524 C C . ALA A 1 71 ? -34.634 3.388 -5.517 1.00 47.47 71 ALA A C 1
ATOM 526 O O . ALA A 1 71 ? -35.111 4.225 -4.747 1.00 47.47 71 ALA A O 1
ATOM 527 N N . SER A 1 72 ? -34.773 3.445 -6.835 1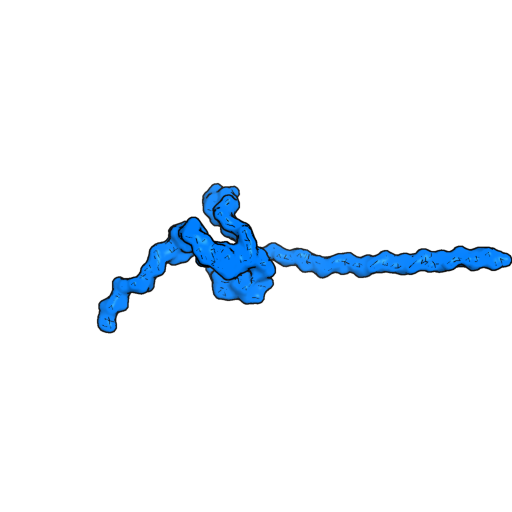.00 41.94 72 SER A N 1
ATOM 528 C CA . SER A 1 72 ? -35.922 4.068 -7.481 1.00 41.94 72 SER A CA 1
ATOM 529 C C . SER A 1 72 ? -36.361 3.202 -8.642 1.00 41.94 72 SER A C 1
ATOM 531 O O . SER A 1 72 ? -35.493 2.509 -9.219 1.00 41.94 72 SER A O 1
#

Secondary structure (DSSP, 8-state):
----PPPPPPPPPPPPP-----S-HHHHHHH-S-EEEEETTEEEEEE-HHHHHH-HHHIIIII-S-------

Radius of gyration: 22.34 Å; chains: 1; bounding box: 89×27×29 Å